Protein AF-A0A6P0Q374-F1 (afdb_monomer_lite)

Structure (mmCIF, N/CA/C/O backbone):
data_AF-A0A6P0Q374-F1
#
_entry.id   AF-A0A6P0Q374-F1
#
loop_
_atom_site.group_PDB
_atom_site.id
_atom_site.type_symbol
_atom_site.label_atom_id
_atom_site.label_alt_id
_atom_site.label_comp_id
_atom_site.label_asym_id
_atom_site.label_entity_id
_atom_site.label_seq_id
_atom_site.pdbx_PDB_ins_code
_atom_site.Cartn_x
_atom_site.Cartn_y
_atom_site.Cartn_z
_atom_site.occupancy
_atom_site.B_iso_or_equiv
_atom_site.auth_seq_id
_atom_site.auth_comp_id
_atom_site.auth_asym_id
_atom_site.auth_atom_id
_atom_site.pdbx_PDB_model_num
ATOM 1 N N . ASN A 1 1 ? 2.040 -20.670 -5.515 1.00 84.00 1 ASN A N 1
ATOM 2 C CA . ASN A 1 1 ? 2.122 -19.946 -6.806 1.00 84.00 1 ASN A CA 1
ATOM 3 C C . ASN A 1 1 ? 1.283 -18.681 -6.669 1.00 84.00 1 ASN A C 1
ATOM 5 O O . ASN A 1 1 ? 0.087 -18.826 -6.435 1.00 84.00 1 ASN A O 1
ATOM 9 N N . LEU A 1 2 ? 1.911 -17.500 -6.756 1.00 87.25 2 LEU A N 1
ATOM 10 C CA . LEU A 1 2 ? 1.288 -16.184 -6.539 1.00 87.25 2 LEU A CA 1
ATOM 11 C C . LEU A 1 2 ? 0.060 -15.948 -7.426 1.00 87.25 2 LEU A C 1
ATOM 13 O O . LEU A 1 2 ? -0.953 -15.478 -6.932 1.00 87.25 2 LEU A O 1
ATOM 17 N N . GLU A 1 3 ? 0.079 -16.396 -8.682 1.00 90.50 3 GLU A N 1
ATOM 18 C CA . GLU A 1 3 ? -1.065 -16.227 -9.595 1.00 90.50 3 GLU A CA 1
ATOM 19 C C . GLU A 1 3 ? -2.331 -16.928 -9.079 1.00 90.50 3 GLU A C 1
ATOM 21 O O . GLU A 1 3 ? -3.437 -16.402 -9.166 1.00 90.50 3 GLU A O 1
ATOM 26 N N . LYS A 1 4 ? -2.172 -18.114 -8.475 1.00 88.94 4 LYS A N 1
ATOM 27 C CA . LYS A 1 4 ? -3.297 -18.834 -7.859 1.00 88.94 4 LYS A CA 1
ATOM 28 C C . LYS A 1 4 ? -3.788 -18.137 -6.590 1.00 88.94 4 LYS A C 1
ATOM 30 O O . LYS A 1 4 ? -4.966 -18.253 -6.275 1.00 88.94 4 LYS A O 1
ATOM 35 N N . ALA A 1 5 ? -2.900 -17.473 -5.850 1.00 88.44 5 ALA A N 1
ATOM 36 C CA . ALA A 1 5 ? -3.276 -16.714 -4.661 1.00 88.44 5 ALA A CA 1
ATOM 37 C C . ALA A 1 5 ? -4.065 -15.459 -5.056 1.00 88.44 5 ALA A C 1
ATOM 39 O O . ALA A 1 5 ? -5.168 -15.277 -4.559 1.00 88.44 5 ALA A O 1
ATOM 40 N N . ILE A 1 6 ? -3.571 -14.690 -6.031 1.00 91.00 6 ILE A N 1
ATOM 41 C CA . ILE A 1 6 ? -4.254 -13.514 -6.590 1.00 91.00 6 ILE A CA 1
ATOM 42 C C . ILE A 1 6 ? -5.656 -13.886 -7.077 1.00 91.00 6 ILE A C 1
ATOM 44 O O . ILE A 1 6 ? -6.629 -13.281 -6.638 1.00 91.00 6 ILE A O 1
ATOM 48 N N . ALA A 1 7 ? -5.781 -14.939 -7.891 1.00 90.88 7 ALA A N 1
ATOM 49 C CA . ALA A 1 7 ? -7.083 -15.390 -8.381 1.00 90.88 7 ALA A CA 1
ATOM 50 C C . ALA A 1 7 ? -8.044 -15.774 -7.238 1.00 90.88 7 ALA A C 1
ATOM 52 O O . ALA A 1 7 ? -9.235 -15.470 -7.290 1.00 90.88 7 ALA A O 1
ATOM 53 N N . ARG A 1 8 ? -7.536 -16.419 -6.179 1.00 91.06 8 ARG A N 1
ATOM 54 C CA . ARG A 1 8 ? -8.344 -16.775 -5.002 1.00 91.06 8 ARG A CA 1
ATOM 55 C C . ARG A 1 8 ? -8.756 -15.557 -4.191 1.00 91.06 8 ARG A C 1
ATOM 57 O O . ARG A 1 8 ? -9.895 -15.515 -3.752 1.00 91.06 8 ARG A O 1
ATOM 64 N N . TYR A 1 9 ? -7.872 -14.583 -4.003 1.00 90.31 9 TYR A N 1
ATOM 65 C CA . TYR A 1 9 ? -8.195 -13.355 -3.278 1.00 90.31 9 TYR A CA 1
ATOM 66 C C . TYR A 1 9 ? -9.179 -12.477 -4.055 1.00 90.31 9 TYR A C 1
ATOM 68 O O . TYR A 1 9 ? -10.098 -11.923 -3.459 1.00 90.31 9 TYR A O 1
ATOM 76 N N . GLN A 1 10 ? -9.065 -12.411 -5.383 1.00 88.44 10 GLN A N 1
ATOM 77 C CA . GLN A 1 10 ? -10.063 -11.748 -6.228 1.00 88.44 10 GLN A CA 1
ATOM 78 C C . GLN A 1 10 ? -11.436 -12.420 -6.111 1.00 88.44 10 GLN A C 1
ATOM 80 O O . GLN A 1 10 ? -12.435 -11.731 -5.925 1.00 88.44 10 GLN A O 1
ATOM 85 N N . LEU A 1 11 ? -11.489 -13.757 -6.140 1.00 89.38 11 LEU A N 1
ATOM 86 C CA . LEU A 1 11 ? -12.736 -14.493 -5.924 1.00 89.38 11 LEU A CA 1
ATOM 87 C C . LEU A 1 11 ? -13.283 -14.278 -4.506 1.00 89.38 11 LEU A C 1
ATOM 89 O O . LEU A 1 11 ? -14.467 -14.002 -4.344 1.00 89.38 11 LEU A O 1
ATOM 93 N N . ALA A 1 12 ? -12.434 -14.348 -3.481 1.00 83.94 12 ALA A N 1
ATOM 94 C CA . ALA A 1 12 ? -12.835 -14.092 -2.101 1.00 83.94 12 ALA A CA 1
ATOM 95 C C . ALA A 1 12 ? -13.397 -12.673 -1.934 1.00 83.94 12 ALA A C 1
ATOM 97 O O . ALA A 1 12 ? -14.422 -12.518 -1.288 1.00 83.94 12 ALA A O 1
ATOM 98 N N . SER A 1 13 ? -1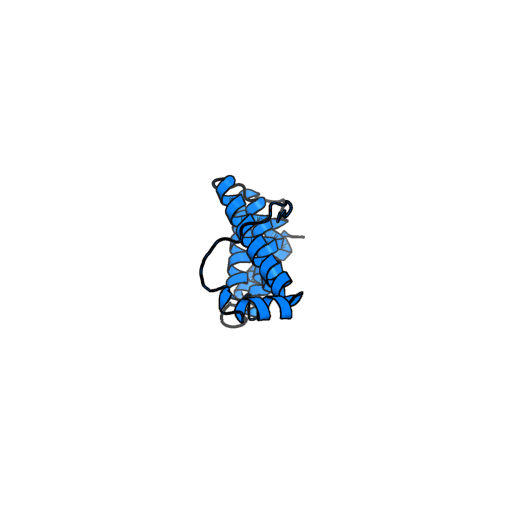2.826 -11.669 -2.609 1.00 83.81 13 SER A N 1
ATOM 99 C CA . SER A 1 13 ? -13.335 -10.285 -2.606 1.00 83.81 13 SER A CA 1
ATOM 100 C C . SER A 1 13 ? -14.704 -10.119 -3.281 1.00 83.81 13 SER A C 1
ATOM 102 O O . SER A 1 13 ? -15.336 -9.081 -3.117 1.00 83.81 13 SER A O 1
ATOM 104 N N . SER A 1 14 ? -15.154 -11.108 -4.064 1.00 82.56 14 SER A N 1
ATOM 105 C CA . SER A 1 14 ? -16.506 -11.126 -4.646 1.00 82.56 14 SER A CA 1
ATOM 106 C C . SER A 1 14 ? -17.553 -11.764 -3.727 1.00 82.56 14 SER A C 1
ATOM 108 O O . SER A 1 14 ? -18.744 -11.548 -3.926 1.00 82.56 14 SER A O 1
ATOM 110 N N . VAL A 1 15 ? -17.113 -12.542 -2.732 1.00 82.31 15 VAL A N 1
ATOM 111 C CA . VAL A 1 15 ? -17.977 -13.231 -1.758 1.00 82.31 15 VAL A CA 1
ATOM 112 C C . VAL A 1 15 ? -17.999 -12.470 -0.436 1.00 82.31 15 VAL A C 1
ATOM 114 O O . VAL A 1 15 ? -19.063 -12.178 0.097 1.00 82.31 15 VAL A O 1
ATOM 117 N N . TYR A 1 16 ? -16.820 -12.124 0.074 1.00 81.19 16 TYR A N 1
ATOM 118 C CA . TYR A 1 16 ? -16.646 -11.225 1.202 1.00 81.19 16 TYR A CA 1
ATOM 119 C C . TYR A 1 16 ? -16.670 -9.810 0.663 1.00 81.19 16 TYR A C 1
ATOM 121 O O . TYR A 1 16 ? -15.676 -9.338 0.125 1.00 81.19 16 TYR A O 1
ATOM 129 N N . THR A 1 17 ? -17.822 -9.159 0.731 1.00 85.38 17 THR A N 1
ATOM 130 C CA . THR A 1 17 ? -17.946 -7.745 0.382 1.00 85.38 17 THR A CA 1
ATOM 131 C C . THR A 1 17 ? -17.554 -6.892 1.587 1.00 85.38 17 THR A C 1
ATOM 133 O O . THR A 1 17 ? -17.617 -7.343 2.733 1.00 85.38 17 THR A O 1
ATOM 136 N N . GLN A 1 18 ? -17.187 -5.632 1.345 1.00 85.06 18 GLN A N 1
ATOM 137 C CA . GLN A 1 18 ? -16.899 -4.691 2.429 1.00 85.06 18 GLN A CA 1
ATOM 138 C C . GLN A 1 18 ? -18.095 -4.506 3.383 1.00 85.06 18 GLN A C 1
ATOM 140 O O . GLN A 1 18 ? -17.885 -4.259 4.565 1.00 85.06 18 GLN A O 1
ATOM 145 N N . SER A 1 19 ? -19.338 -4.613 2.896 1.00 86.38 19 SER A N 1
ATOM 146 C CA . SER A 1 19 ? -20.540 -4.432 3.721 1.00 86.38 19 SER A CA 1
ATOM 147 C C . SER A 1 19 ? -20.847 -5.636 4.601 1.00 86.38 19 SER A C 1
ATOM 149 O O . SER A 1 19 ? -21.251 -5.461 5.747 1.00 86.38 19 SER A O 1
ATOM 151 N N . ASP A 1 20 ? -20.675 -6.842 4.064 1.00 89.00 20 ASP A N 1
ATOM 152 C CA . ASP A 1 20 ? -21.165 -8.059 4.711 1.00 89.00 20 ASP A CA 1
ATOM 153 C C . ASP A 1 20 ? -20.089 -8.689 5.602 1.00 89.00 20 ASP A C 1
ATOM 155 O O . ASP A 1 20 ? -20.400 -9.271 6.640 1.00 89.00 20 ASP A O 1
ATOM 159 N N . PHE A 1 21 ? -18.819 -8.543 5.208 1.00 93.25 21 PHE A N 1
ATOM 160 C CA . PHE A 1 21 ? -17.660 -9.135 5.877 1.00 93.25 21 PHE A CA 1
ATOM 161 C C . PHE A 1 21 ? -16.474 -8.157 5.860 1.00 93.25 21 PHE A C 1
ATOM 163 O O . PHE A 1 21 ? -15.466 -8.414 5.195 1.00 93.25 21 PHE A O 1
ATOM 170 N N . PRO A 1 22 ? -16.581 -7.000 6.542 1.00 93.06 22 PRO A N 1
ATOM 171 C CA . PRO A 1 22 ? -15.601 -5.922 6.429 1.00 93.06 22 PRO A CA 1
ATOM 172 C C . PRO A 1 22 ? -14.181 -6.373 6.788 1.00 93.06 22 PRO A C 1
ATOM 174 O O . PRO A 1 22 ? -13.235 -6.038 6.076 1.00 93.06 22 PRO A O 1
ATOM 177 N N . ILE A 1 23 ? -14.026 -7.166 7.853 1.00 94.00 23 ILE A N 1
ATOM 178 C CA . ILE A 1 23 ? -12.717 -7.596 8.364 1.00 94.00 23 ILE A CA 1
ATOM 179 C C . ILE A 1 23 ? -12.069 -8.608 7.413 1.00 94.00 23 ILE A C 1
ATOM 181 O O . ILE A 1 23 ? -10.912 -8.442 7.028 1.00 94.00 23 ILE A O 1
ATOM 185 N N . GLU A 1 24 ? -12.804 -9.636 6.991 1.00 94.56 24 GLU A N 1
ATOM 186 C CA . GLU A 1 24 ? -12.323 -10.656 6.055 1.00 94.56 24 GLU A CA 1
ATOM 187 C C . GLU A 1 24 ? -12.032 -10.055 4.678 1.00 94.56 24 GLU A C 1
ATOM 189 O O . GLU A 1 24 ? -11.056 -10.432 4.016 1.00 94.56 24 GLU A O 1
ATOM 194 N N . TRP A 1 25 ? -12.847 -9.091 4.246 1.00 95.56 25 TRP A N 1
ATOM 195 C CA . TRP A 1 25 ? -12.599 -8.335 3.028 1.00 95.56 25 TRP A CA 1
ATOM 196 C C . TRP A 1 25 ? -11.309 -7.522 3.142 1.00 95.56 25 TRP A C 1
ATOM 198 O O . TRP A 1 25 ? -10.448 -7.644 2.271 1.00 95.56 25 TRP A O 1
ATOM 208 N N . ALA A 1 26 ? -11.111 -6.770 4.228 1.00 96.56 26 ALA A N 1
ATOM 209 C CA . ALA A 1 26 ? -9.890 -5.996 4.457 1.00 96.56 26 ALA A CA 1
ATOM 210 C C . ALA A 1 26 ? -8.642 -6.889 4.499 1.00 96.56 26 ALA A C 1
ATOM 212 O O . ALA A 1 26 ? -7.647 -6.599 3.835 1.00 96.56 26 ALA A O 1
ATOM 213 N N . GLN A 1 27 ? -8.725 -8.037 5.175 1.00 96.00 27 GLN A N 1
ATOM 214 C CA . GLN A 1 27 ? -7.655 -9.033 5.200 1.00 96.00 27 GLN A CA 1
ATOM 215 C C . GLN A 1 27 ? -7.339 -9.552 3.792 1.00 96.00 27 GLN A C 1
ATOM 217 O O . GLN A 1 27 ? -6.174 -9.706 3.410 1.00 96.00 27 GLN A O 1
ATOM 222 N N . THR A 1 28 ? -8.379 -9.813 2.998 1.00 95.81 28 THR A N 1
ATOM 223 C CA . THR A 1 28 ? -8.241 -10.248 1.605 1.00 95.81 28 THR A CA 1
ATOM 224 C C . THR A 1 28 ? -7.560 -9.173 0.760 1.00 95.81 28 THR A C 1
ATOM 226 O O . THR A 1 28 ? -6.669 -9.502 -0.022 1.00 95.81 28 THR A O 1
ATOM 229 N N . GLN A 1 29 ? -7.912 -7.899 0.949 1.00 97.81 29 GLN A N 1
ATOM 230 C CA . GLN A 1 29 ? -7.277 -6.775 0.263 1.00 97.81 29 GLN A CA 1
ATOM 231 C C . GLN A 1 29 ? -5.800 -6.622 0.659 1.00 97.81 29 GLN A C 1
ATOM 233 O O . GLN A 1 29 ? -4.950 -6.531 -0.224 1.00 97.81 29 GLN A O 1
ATOM 238 N N . THR A 1 30 ? -5.445 -6.714 1.945 1.00 97.69 30 THR A N 1
ATOM 239 C CA . THR A 1 30 ? -4.034 -6.683 2.380 1.00 97.69 30 THR A CA 1
ATOM 240 C C . THR A 1 30 ? -3.227 -7.830 1.765 1.00 97.69 30 THR A C 1
ATOM 242 O O . THR A 1 30 ? -2.120 -7.627 1.262 1.00 97.69 30 THR A O 1
ATOM 245 N N . ASN A 1 31 ? -3.787 -9.041 1.735 1.00 97.12 31 ASN A N 1
ATOM 246 C CA . ASN A 1 31 ? -3.132 -10.196 1.123 1.00 97.12 31 ASN A CA 1
ATOM 247 C C . ASN A 1 31 ? -2.983 -10.060 -0.398 1.00 97.12 31 ASN A C 1
ATOM 249 O O . ASN A 1 31 ? -1.964 -10.472 -0.958 1.00 97.12 31 ASN A O 1
ATOM 253 N N . LEU A 1 32 ? -3.982 -9.479 -1.065 1.00 96.69 32 LEU A N 1
ATOM 254 C CA . LEU A 1 32 ? -3.929 -9.172 -2.489 1.00 96.69 32 LEU A CA 1
ATOM 255 C C . LEU A 1 32 ? -2.847 -8.126 -2.782 1.00 96.69 32 LEU A C 1
ATOM 257 O O . LEU A 1 32 ? -2.066 -8.312 -3.715 1.00 96.69 32 LEU A O 1
ATOM 261 N N . GLY A 1 33 ? -2.748 -7.089 -1.947 1.00 97.94 33 GLY A N 1
ATOM 262 C CA . GLY A 1 33 ? -1.712 -6.068 -2.044 1.00 97.94 33 GLY A CA 1
ATOM 263 C C . GLY A 1 33 ? -0.308 -6.655 -1.931 1.00 97.94 33 GLY A C 1
ATOM 264 O O . GLY A 1 33 ? 0.520 -6.445 -2.813 1.00 97.94 33 GLY A O 1
ATOM 265 N N . ASN A 1 34 ? -0.069 -7.494 -0.919 1.00 97.88 34 ASN A N 1
ATOM 266 C CA . ASN A 1 34 ? 1.206 -8.203 -0.759 1.00 97.88 34 ASN A CA 1
ATOM 267 C C . ASN A 1 34 ? 1.520 -9.084 -1.975 1.00 97.88 34 ASN A C 1
ATOM 269 O O . ASN A 1 34 ? 2.628 -9.057 -2.505 1.00 97.88 34 ASN A O 1
ATOM 273 N N . ALA A 1 35 ? 0.529 -9.838 -2.459 1.00 97.19 35 ALA A N 1
ATOM 274 C CA . ALA A 1 35 ? 0.723 -10.720 -3.601 1.00 97.19 35 ALA A CA 1
ATOM 275 C C . ALA A 1 35 ? 1.102 -9.952 -4.875 1.00 97.19 35 ALA A C 1
ATOM 277 O O . ALA A 1 35 ? 1.931 -10.446 -5.637 1.00 97.19 35 ALA A O 1
ATOM 278 N N . TYR A 1 36 ? 0.532 -8.765 -5.102 1.00 98.12 36 TYR A N 1
ATOM 279 C CA . TYR A 1 36 ? 0.918 -7.898 -6.214 1.00 98.12 36 TYR A CA 1
ATOM 280 C C . TYR A 1 36 ? 2.293 -7.252 -6.007 1.00 98.12 36 TYR A C 1
ATOM 282 O O . TYR A 1 36 ? 3.103 -7.267 -6.937 1.00 98.12 36 TYR A O 1
ATOM 290 N N . SER A 1 37 ? 2.607 -6.784 -4.796 1.00 96.81 37 SER A N 1
ATOM 291 C CA . SER A 1 37 ? 3.938 -6.272 -4.443 1.00 96.81 37 SER A CA 1
ATOM 292 C C . SER A 1 37 ? 5.050 -7.301 -4.652 1.00 96.81 37 SER A C 1
ATOM 294 O O . SER A 1 37 ? 6.148 -6.923 -5.050 1.00 96.81 37 SER A O 1
ATOM 296 N N . ASP A 1 38 ? 4.779 -8.594 -4.480 1.00 96.00 38 ASP A N 1
ATOM 297 C CA . ASP A 1 38 ? 5.770 -9.666 -4.675 1.00 96.00 38 ASP A CA 1
ATOM 298 C C . ASP A 1 38 ? 5.755 -10.261 -6.092 1.00 96.00 38 ASP A C 1
ATOM 300 O O . ASP A 1 38 ? 6.601 -11.082 -6.465 1.00 96.00 38 ASP A O 1
ATOM 304 N N . ARG A 1 39 ? 4.777 -9.881 -6.920 1.00 95.06 39 ARG A N 1
ATOM 305 C CA . ARG A 1 39 ? 4.585 -10.478 -8.240 1.00 95.06 39 ARG A CA 1
ATOM 306 C C . ARG A 1 39 ? 5.677 -10.036 -9.216 1.00 95.06 39 ARG A C 1
ATOM 308 O O . ARG A 1 39 ? 5.785 -8.866 -9.583 1.00 95.06 39 ARG A O 1
ATOM 315 N N . ILE A 1 40 ? 6.437 -11.023 -9.698 1.00 92.25 40 ILE A N 1
ATOM 316 C CA . ILE A 1 40 ? 7.487 -10.860 -10.722 1.00 92.25 40 ILE A CA 1
ATOM 317 C C . ILE A 1 40 ? 6.905 -10.878 -12.148 1.00 92.25 40 ILE A C 1
ATOM 319 O O . ILE A 1 40 ? 7.487 -10.317 -13.070 1.00 92.25 40 ILE A O 1
ATOM 323 N N . ARG A 1 41 ? 5.763 -11.545 -12.355 1.00 90.88 41 ARG A N 1
ATOM 324 C CA . ARG A 1 41 ? 5.108 -11.653 -13.669 1.00 90.88 41 ARG A CA 1
ATOM 325 C C . ARG A 1 41 ? 4.296 -10.396 -13.994 1.00 90.88 41 ARG A C 1
ATOM 327 O O . ARG A 1 41 ? 3.709 -9.801 -13.096 1.00 90.88 41 ARG A O 1
ATOM 334 N N . GLY A 1 42 ? 4.172 -10.073 -15.282 1.00 92.19 42 GLY A N 1
ATOM 335 C CA . GLY A 1 42 ? 3.432 -8.896 -15.756 1.00 92.19 42 GLY A CA 1
ATOM 336 C C . GLY A 1 42 ? 4.254 -7.606 -15.703 1.00 92.19 42 GLY A C 1
ATOM 337 O O . GLY A 1 42 ? 5.463 -7.651 -15.483 1.00 92.19 42 GLY A O 1
ATOM 338 N N . ASP A 1 43 ? 3.600 -6.465 -15.926 1.00 96.69 43 ASP A N 1
ATOM 339 C CA . ASP A 1 43 ? 4.228 -5.152 -15.767 1.00 96.69 43 ASP A CA 1
ATOM 340 C C . ASP A 1 43 ? 4.411 -4.848 -14.273 1.00 96.69 43 ASP A C 1
ATOM 342 O O . ASP A 1 43 ? 3.448 -4.789 -13.505 1.00 96.69 43 ASP A O 1
ATOM 346 N N . ARG A 1 44 ? 5.664 -4.642 -13.850 1.00 96.88 44 ARG A N 1
ATOM 347 C CA . ARG A 1 44 ? 5.992 -4.304 -12.461 1.00 96.88 44 ARG A CA 1
ATOM 348 C C . ARG A 1 44 ? 5.313 -3.010 -12.022 1.00 96.88 44 ARG A C 1
ATOM 350 O O . ARG A 1 44 ? 4.895 -2.917 -10.872 1.00 96.88 44 ARG A O 1
ATOM 357 N N . ALA A 1 45 ? 5.203 -2.033 -12.919 1.00 97.44 45 ALA A N 1
ATOM 358 C CA . ALA A 1 45 ? 4.576 -0.760 -12.612 1.00 97.44 45 ALA A CA 1
ATOM 359 C C . ALA A 1 45 ? 3.079 -0.942 -12.327 1.00 97.44 45 ALA A C 1
ATOM 361 O O . ALA A 1 45 ? 2.583 -0.432 -11.330 1.00 97.44 45 ALA A O 1
ATOM 362 N N . GLU A 1 46 ? 2.379 -1.721 -13.152 1.00 98.00 46 GLU A N 1
ATOM 363 C CA . GLU A 1 46 ? 0.969 -2.061 -12.939 1.00 98.00 46 GLU A CA 1
ATOM 364 C C . GLU A 1 46 ? 0.746 -2.869 -11.655 1.00 98.00 46 GLU A C 1
ATOM 366 O O . GLU A 1 46 ? -0.152 -2.546 -10.882 1.00 98.00 46 GLU A O 1
ATOM 371 N N . ASN A 1 47 ? 1.591 -3.868 -11.382 1.00 97.94 47 ASN A N 1
ATOM 372 C CA . ASN A 1 47 ? 1.507 -4.646 -10.146 1.00 97.94 47 ASN A CA 1
ATOM 373 C C . ASN A 1 47 ? 1.608 -3.741 -8.903 1.00 97.94 47 ASN A C 1
ATOM 375 O O . ASN A 1 47 ? 0.861 -3.926 -7.948 1.00 97.94 47 ASN A O 1
ATOM 379 N N . LEU A 1 48 ? 2.495 -2.743 -8.914 1.00 98.38 48 LEU A N 1
ATOM 380 C CA . LEU A 1 48 ? 2.629 -1.803 -7.798 1.00 98.38 48 LEU A CA 1
ATOM 381 C C . LEU A 1 48 ? 1.397 -0.901 -7.636 1.00 98.38 48 LEU A C 1
ATOM 383 O O . LEU A 1 48 ? 0.980 -0.670 -6.505 1.00 98.38 48 LEU A O 1
ATOM 387 N N . GLU A 1 49 ? 0.767 -0.445 -8.725 1.00 98.56 49 GLU A N 1
ATOM 388 C CA . GLU A 1 49 ? -0.494 0.312 -8.623 1.00 98.56 49 GLU A CA 1
ATOM 389 C C . GLU A 1 49 ? -1.619 -0.543 -8.023 1.00 98.56 49 GLU A C 1
ATOM 391 O O . GLU A 1 49 ? -2.327 -0.087 -7.127 1.00 98.56 49 GLU A O 1
ATOM 396 N N . LEU A 1 50 ? -1.742 -1.803 -8.456 1.00 98.25 50 LEU A N 1
ATOM 397 C CA . LEU A 1 50 ? -2.731 -2.737 -7.908 1.00 98.25 50 LEU A CA 1
ATOM 398 C C . LEU A 1 50 ? -2.474 -3.035 -6.426 1.00 98.25 50 LEU A C 1
ATOM 400 O O . LEU A 1 50 ? -3.421 -3.185 -5.651 1.00 98.25 50 LEU A O 1
ATOM 404 N N . ALA A 1 51 ? -1.205 -3.104 -6.016 1.00 98.56 51 ALA A N 1
ATOM 405 C CA . ALA A 1 51 ? -0.844 -3.275 -4.616 1.00 98.56 51 ALA A CA 1
ATOM 406 C C . ALA A 1 51 ? -1.258 -2.069 -3.764 1.00 98.56 51 ALA A C 1
ATOM 408 O O . ALA A 1 51 ? -1.899 -2.239 -2.726 1.00 98.56 51 ALA A O 1
ATOM 409 N N . ILE A 1 52 ? -0.940 -0.857 -4.231 1.00 98.75 52 ILE A N 1
ATOM 410 C CA . ILE A 1 52 ? -1.314 0.407 -3.582 1.00 98.75 52 ILE A CA 1
ATOM 411 C C . ILE A 1 52 ? -2.833 0.493 -3.412 1.00 98.75 52 ILE A C 1
ATOM 413 O O . ILE A 1 52 ? -3.312 0.756 -2.310 1.00 98.75 52 ILE A O 1
ATOM 417 N N . GLU A 1 53 ? -3.592 0.219 -4.472 1.00 98.56 53 GLU A N 1
ATOM 418 C CA . GLU A 1 53 ? -5.057 0.239 -4.450 1.00 98.56 53 GLU A CA 1
ATOM 419 C C . GLU A 1 53 ? -5.629 -0.758 -3.429 1.00 98.56 53 GLU A C 1
ATOM 421 O O . GLU A 1 53 ? -6.540 -0.428 -2.667 1.00 98.56 53 GLU A O 1
ATOM 426 N N . ALA A 1 54 ? -5.079 -1.974 -3.372 1.00 98.38 54 ALA A N 1
ATOM 427 C CA . ALA A 1 54 ? -5.519 -2.994 -2.427 1.00 98.38 54 ALA A CA 1
ATOM 428 C C . ALA A 1 54 ? -5.218 -2.599 -0.968 1.00 98.38 54 ALA A C 1
ATOM 430 O O . ALA A 1 54 ? -6.083 -2.729 -0.103 1.00 98.38 54 ALA A O 1
ATOM 431 N N . PHE A 1 55 ? -4.039 -2.041 -0.678 1.00 98.69 55 PHE A N 1
ATOM 432 C CA . PHE A 1 55 ? -3.736 -1.549 0.671 1.00 98.69 55 PHE A CA 1
ATOM 433 C C . PHE A 1 55 ? -4.626 -0.368 1.075 1.00 98.69 55 PHE A C 1
ATOM 435 O O . PHE A 1 55 ? -5.131 -0.348 2.194 1.00 98.69 55 PHE A O 1
ATOM 442 N N . GLN A 1 56 ? -4.887 0.580 0.170 1.00 98.50 56 GLN A N 1
ATOM 443 C CA . GLN A 1 56 ? -5.814 1.689 0.429 1.00 98.50 56 GLN A CA 1
ATOM 444 C C . GLN A 1 56 ? -7.231 1.193 0.739 1.00 98.50 56 GLN A C 1
ATOM 446 O O . GLN A 1 56 ? -7.876 1.698 1.657 1.00 98.50 56 GLN A O 1
ATOM 451 N N . ARG A 1 57 ? -7.709 0.169 0.021 1.00 97.88 57 ARG A N 1
ATOM 452 C CA . ARG A 1 57 ? -8.991 -0.483 0.322 1.00 97.88 57 ARG A CA 1
ATOM 453 C C . ARG A 1 57 ? -9.004 -1.105 1.712 1.00 97.88 57 ARG A C 1
ATOM 455 O O . ARG A 1 57 ? -9.946 -0.861 2.460 1.00 97.88 57 ARG A O 1
ATOM 462 N N . ALA A 1 58 ? -7.967 -1.851 2.083 1.00 98.00 58 ALA A N 1
ATOM 463 C CA . ALA A 1 58 ? -7.867 -2.428 3.422 1.00 98.00 58 ALA A CA 1
ATOM 464 C C . ALA A 1 58 ? -7.892 -1.348 4.522 1.00 98.00 58 ALA A C 1
ATOM 466 O O . ALA A 1 58 ? -8.588 -1.515 5.520 1.00 98.00 58 ALA A O 1
ATOM 467 N N . LEU A 1 59 ? -7.227 -0.207 4.303 1.00 98.12 59 LEU A N 1
ATOM 468 C CA . LEU A 1 59 ? -7.212 0.939 5.226 1.00 98.12 59 LEU A CA 1
ATOM 469 C C . LEU A 1 59 ? -8.557 1.674 5.355 1.00 98.12 59 LEU A C 1
ATOM 471 O O . LEU A 1 59 ? -8.710 2.503 6.246 1.00 98.12 59 LEU A O 1
ATOM 475 N N . SER A 1 60 ? -9.544 1.382 4.501 1.00 97.19 60 SER A N 1
ATOM 476 C CA . SER A 1 60 ? -10.914 1.882 4.698 1.00 97.19 60 SER A CA 1
ATOM 477 C C . SER A 1 60 ? -11.687 1.123 5.784 1.00 97.19 60 SER A C 1
ATOM 479 O O . SER A 1 60 ? -12.746 1.579 6.206 1.00 97.19 60 SER A O 1
ATOM 481 N N . VAL A 1 61 ? -11.168 -0.027 6.228 1.00 97.38 61 VAL A N 1
ATOM 482 C CA . VAL A 1 61 ? -11.738 -0.848 7.307 1.00 97.38 61 VAL A CA 1
ATOM 483 C C . VAL A 1 61 ? -10.775 -0.935 8.481 1.00 97.38 61 VAL A C 1
ATOM 485 O O . VAL A 1 61 ? -11.177 -0.717 9.618 1.00 97.38 61 VAL A O 1
ATOM 488 N N . TYR A 1 62 ? -9.505 -1.249 8.221 1.00 96.81 62 TYR A N 1
ATOM 489 C CA . TYR A 1 62 ? -8.478 -1.173 9.247 1.00 96.81 62 TYR A CA 1
ATOM 490 C C . TYR A 1 62 ? -8.207 0.292 9.525 1.00 96.81 62 TYR A C 1
ATOM 492 O O . TYR A 1 62 ? -7.528 0.939 8.739 1.00 96.81 62 TYR A O 1
ATOM 500 N N . THR A 1 63 ? -8.768 0.810 10.611 1.00 95.38 63 THR A N 1
ATOM 501 C CA . THR A 1 63 ? -8.522 2.161 11.115 1.00 95.38 63 THR A CA 1
ATOM 502 C C . THR A 1 63 ? -7.495 2.109 12.242 1.00 95.38 63 THR A C 1
ATOM 504 O O . THR A 1 63 ? -7.272 1.066 12.860 1.00 95.38 63 THR A O 1
ATOM 507 N N . GLN A 1 64 ? -6.872 3.251 12.532 1.00 92.00 64 GLN A N 1
ATOM 508 C CA . GLN A 1 64 ? -5.947 3.378 13.658 1.00 92.00 64 GLN A CA 1
ATOM 509 C C . GLN A 1 64 ? -6.610 3.038 15.005 1.00 92.00 64 GLN A C 1
ATOM 511 O O . GLN A 1 64 ? -5.946 2.520 15.900 1.00 92.00 64 GLN A O 1
ATOM 516 N N . GLU A 1 65 ? -7.897 3.351 15.150 1.00 89.62 65 GLU A N 1
ATOM 517 C CA . GLU A 1 65 ? -8.653 3.228 16.399 1.00 89.62 65 GLU A CA 1
ATOM 518 C C . GLU A 1 65 ? -9.136 1.793 16.629 1.00 89.62 65 GLU A C 1
ATOM 520 O O . GLU A 1 65 ? -8.932 1.242 17.711 1.00 89.62 65 GLU A O 1
ATOM 525 N N . ASP A 1 66 ? -9.727 1.177 15.605 1.00 91.69 66 ASP A N 1
ATOM 526 C CA . ASP A 1 66 ? -10.382 -0.127 15.735 1.00 91.69 66 ASP A CA 1
ATOM 527 C C . ASP A 1 66 ? -9.403 -1.292 15.537 1.00 91.69 66 ASP A C 1
ATOM 529 O O . ASP A 1 66 ? -9.541 -2.342 16.166 1.00 91.69 66 ASP A O 1
ATOM 533 N N . PHE A 1 67 ? -8.396 -1.108 14.674 1.00 93.56 67 PHE A N 1
ATOM 534 C CA . PHE A 1 67 ? -7.452 -2.155 14.270 1.00 93.56 67 PHE A CA 1
ATOM 535 C C . PHE A 1 67 ? -6.013 -1.622 14.206 1.00 93.56 67 PHE A C 1
ATOM 537 O O . PHE A 1 67 ? -5.384 -1.639 13.144 1.00 93.56 67 PHE A O 1
ATOM 544 N N . PRO A 1 68 ? -5.452 -1.130 15.328 1.00 92.69 68 PRO A N 1
ATOM 545 C CA . PRO A 1 68 ? -4.167 -0.432 15.334 1.00 92.69 68 PRO A CA 1
ATOM 546 C C . PRO A 1 68 ? -3.024 -1.271 14.749 1.00 92.69 68 PRO A C 1
ATOM 548 O O . PRO A 1 68 ? -2.170 -0.739 14.044 1.00 92.69 68 PRO A O 1
ATOM 551 N N . MET A 1 69 ? -3.004 -2.583 14.998 1.00 92.56 69 MET A N 1
ATOM 552 C CA . MET A 1 69 ? -1.926 -3.456 14.526 1.00 92.56 69 MET A CA 1
ATOM 553 C C . MET A 1 69 ? -2.015 -3.714 13.020 1.00 92.56 69 MET A C 1
ATOM 555 O O . MET A 1 69 ? -1.020 -3.583 12.303 1.00 92.56 69 MET A O 1
ATOM 559 N N . GLU A 1 70 ? -3.205 -4.045 12.527 1.00 96.38 70 GLU A N 1
ATOM 560 C CA . GLU A 1 70 ? -3.479 -4.267 11.111 1.00 96.38 70 GLU A CA 1
ATOM 561 C C . GLU A 1 70 ? -3.306 -2.974 10.310 1.00 96.38 70 GLU A C 1
ATOM 563 O O . GLU A 1 70 ? -2.745 -3.001 9.211 1.00 96.38 70 GLU A O 1
ATOM 568 N N . TRP A 1 71 ? -3.712 -1.834 10.874 1.00 97.00 71 TRP A N 1
ATOM 569 C CA . TRP A 1 71 ? -3.505 -0.515 10.287 1.00 97.00 71 TRP A CA 1
ATOM 570 C C . TRP A 1 71 ? -2.015 -0.190 10.165 1.00 97.00 71 TRP A C 1
ATOM 572 O O . TRP A 1 71 ? -1.565 0.138 9.070 1.00 97.00 71 TRP A O 1
ATOM 582 N N . VAL A 1 72 ? -1.215 -0.372 11.226 1.00 96.25 72 VAL A N 1
ATOM 583 C CA . VAL A 1 72 ? 0.250 -0.173 11.185 1.00 96.25 72 VAL A CA 1
ATOM 584 C C . VAL A 1 72 ? 0.904 -1.0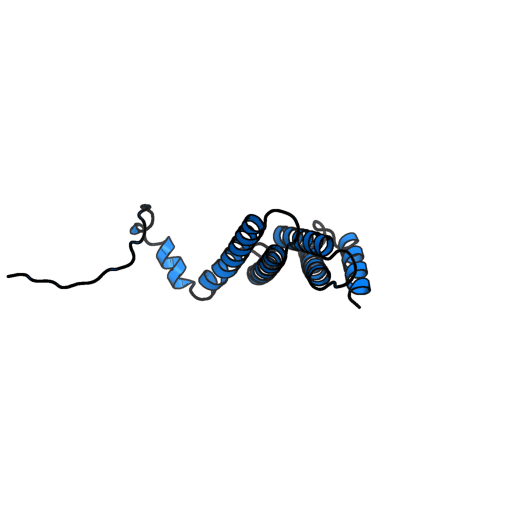59 10.128 1.00 96.25 72 VAL A C 1
ATOM 586 O O . VAL A 1 72 ? 1.734 -0.590 9.342 1.00 96.25 72 VAL A O 1
ATOM 589 N N . GLN A 1 73 ? 0.536 -2.341 10.085 1.00 97.00 73 GLN A N 1
ATOM 590 C CA . GLN A 1 73 ? 1.086 -3.280 9.112 1.00 97.00 73 GLN A CA 1
ATOM 591 C C . GLN A 1 73 ? 0.721 -2.879 7.678 1.00 97.00 73 GLN A C 1
ATOM 593 O O . GLN A 1 73 ? 1.578 -2.897 6.791 1.00 97.00 73 GLN A O 1
ATOM 598 N N . THR A 1 74 ? -0.532 -2.488 7.448 1.00 98.12 74 THR A N 1
ATOM 599 C CA . THR A 1 74 ? -1.025 -2.107 6.120 1.00 98.12 74 THR A CA 1
ATOM 600 C C . THR A 1 74 ? -0.422 -0.776 5.664 1.00 98.12 74 THR A C 1
ATOM 602 O O . THR A 1 74 ? 0.023 -0.681 4.522 1.00 98.12 74 THR A O 1
ATOM 605 N N . GLN A 1 75 ? -0.295 0.214 6.556 1.00 98.25 75 GLN A N 1
ATOM 606 C CA . GLN A 1 75 ? 0.413 1.474 6.294 1.00 98.25 75 GLN A CA 1
ATOM 607 C C . GLN A 1 75 ? 1.888 1.241 5.948 1.00 98.25 75 GLN A C 1
ATOM 609 O O . GLN A 1 75 ? 2.406 1.818 4.997 1.00 98.25 75 GLN A O 1
ATOM 614 N N . THR A 1 76 ? 2.564 0.338 6.663 1.00 98.12 76 THR A N 1
ATOM 615 C CA . THR A 1 76 ? 3.960 -0.020 6.363 1.00 98.12 76 THR A CA 1
ATOM 616 C C . THR A 1 76 ? 4.088 -0.617 4.958 1.00 98.12 76 THR A C 1
ATOM 618 O O . THR A 1 76 ? 4.985 -0.248 4.199 1.00 98.12 76 THR A O 1
ATOM 621 N N . ASN A 1 77 ? 3.171 -1.506 4.574 1.00 98.56 77 ASN A N 1
ATOM 622 C CA . ASN A 1 77 ? 3.189 -2.122 3.247 1.00 98.56 77 ASN A CA 1
ATOM 623 C C . ASN A 1 77 ? 2.850 -1.116 2.140 1.00 98.56 77 ASN A C 1
ATOM 625 O O . ASN A 1 77 ? 3.476 -1.143 1.080 1.00 98.56 77 ASN A O 1
ATOM 629 N N . LEU A 1 78 ? 1.922 -0.193 2.404 1.00 98.69 78 LEU A N 1
ATOM 630 C CA . LEU A 1 78 ? 1.610 0.917 1.510 1.00 98.69 78 LEU A CA 1
ATOM 631 C C . LEU A 1 78 ? 2.823 1.839 1.314 1.00 98.69 78 LEU A C 1
ATOM 633 O O . LEU A 1 78 ? 3.138 2.199 0.180 1.00 98.69 78 LEU A O 1
ATOM 637 N N . GLY A 1 79 ? 3.546 2.163 2.389 1.00 98.50 79 GLY A N 1
ATOM 638 C CA . GLY A 1 79 ? 4.775 2.953 2.328 1.00 98.50 79 GLY A CA 1
ATOM 639 C C . GLY A 1 79 ? 5.854 2.293 1.470 1.00 98.50 79 GLY A C 1
ATOM 640 O O . GLY A 1 79 ? 6.440 2.939 0.600 1.00 98.50 79 GLY A O 1
ATOM 641 N N . ASN A 1 80 ? 6.057 0.983 1.634 1.00 98.56 80 ASN A N 1
ATOM 642 C CA . ASN A 1 80 ? 6.966 0.210 0.784 1.00 98.56 80 ASN A CA 1
ATOM 643 C C . ASN A 1 80 ? 6.527 0.239 -0.690 1.00 98.56 80 ASN A C 1
ATOM 645 O O . ASN A 1 80 ? 7.345 0.495 -1.571 1.00 98.56 80 ASN A O 1
ATOM 649 N N . ALA A 1 81 ? 5.235 0.044 -0.968 1.00 98.50 81 ALA A N 1
ATOM 650 C CA . ALA A 1 81 ? 4.715 0.059 -2.334 1.00 98.50 81 ALA A CA 1
ATOM 651 C C . ALA A 1 81 ? 4.885 1.432 -3.008 1.00 98.50 81 ALA A C 1
ATOM 653 O O . ALA A 1 81 ? 5.285 1.494 -4.170 1.00 98.50 81 ALA A O 1
ATOM 654 N N . TYR A 1 82 ? 4.666 2.536 -2.283 1.00 98.75 82 TYR A N 1
ATOM 655 C CA . TYR A 1 82 ? 4.973 3.881 -2.781 1.00 98.75 82 TYR A CA 1
ATOM 656 C C . TYR A 1 82 ? 6.473 4.102 -2.989 1.00 98.75 82 TYR A C 1
ATOM 658 O O . TYR A 1 82 ? 6.871 4.668 -4.008 1.00 98.75 82 TYR A O 1
ATOM 666 N N . SER A 1 83 ? 7.314 3.612 -2.076 1.00 98.38 83 SER A N 1
ATOM 667 C CA . SER A 1 83 ? 8.770 3.669 -2.224 1.00 98.38 83 SER A CA 1
ATOM 668 C C . SER A 1 83 ? 9.260 2.899 -3.453 1.00 98.38 83 SER A C 1
ATOM 670 O O . SER A 1 83 ? 10.249 3.300 -4.060 1.00 98.38 83 SER A O 1
ATOM 672 N N . ASP A 1 84 ? 8.572 1.842 -3.871 1.00 98.06 84 ASP A N 1
ATOM 673 C CA . ASP A 1 84 ? 8.930 1.060 -5.059 1.00 98.06 84 ASP A CA 1
ATOM 674 C C . ASP A 1 84 ? 8.229 1.544 -6.336 1.00 98.06 84 ASP A C 1
ATOM 676 O O . ASP A 1 84 ? 8.601 1.142 -7.442 1.00 98.06 84 ASP A O 1
ATOM 680 N N . ARG A 1 85 ? 7.224 2.419 -6.205 1.00 98.38 85 ARG A N 1
ATOM 681 C CA . ARG A 1 85 ? 6.360 2.869 -7.299 1.00 98.38 85 ARG A CA 1
ATOM 682 C C . ARG A 1 85 ? 7.155 3.482 -8.452 1.00 98.38 85 ARG A C 1
ATOM 684 O O . ARG A 1 85 ? 7.928 4.428 -8.275 1.00 98.38 85 ARG A O 1
ATOM 691 N N . ILE A 1 86 ? 6.891 2.955 -9.649 1.00 98.19 86 ILE A N 1
ATOM 692 C CA . ILE A 1 86 ? 7.561 3.328 -10.904 1.00 98.19 86 ILE A CA 1
ATOM 693 C C . ILE A 1 86 ? 6.836 4.478 -11.616 1.00 98.19 86 ILE A C 1
ATOM 695 O O . ILE A 1 86 ? 7.481 5.312 -12.247 1.00 98.19 86 ILE A O 1
ATOM 699 N N . ARG A 1 87 ? 5.498 4.528 -11.545 1.00 97.69 87 ARG A N 1
ATOM 700 C CA . ARG A 1 87 ? 4.698 5.567 -12.212 1.00 97.69 87 ARG A CA 1
ATOM 701 C C . ARG A 1 87 ? 4.674 6.857 -11.398 1.00 97.69 87 ARG A C 1
ATOM 703 O O . ARG A 1 87 ? 4.687 6.833 -10.169 1.00 97.69 87 ARG A O 1
ATOM 710 N N . GLY A 1 88 ? 4.543 7.978 -12.103 1.00 95.94 88 GLY A N 1
ATOM 711 C CA . GLY A 1 88 ? 4.473 9.305 -11.498 1.00 95.94 88 GLY A CA 1
ATOM 712 C C . GLY A 1 88 ? 5.842 9.876 -11.137 1.00 95.94 88 GLY A C 1
ATOM 713 O O . GLY A 1 88 ? 6.881 9.355 -11.536 1.00 95.94 88 GLY A O 1
ATOM 714 N N . ASP A 1 89 ? 5.823 10.986 -10.407 1.00 97.94 89 ASP A N 1
ATOM 715 C CA . ASP A 1 89 ? 7.039 11.662 -9.970 1.00 97.94 89 ASP A CA 1
ATOM 716 C C . ASP A 1 89 ? 7.691 10.936 -8.783 1.00 97.94 89 ASP A C 1
ATOM 718 O O . ASP A 1 89 ? 7.027 10.569 -7.809 1.00 97.94 89 ASP A O 1
ATOM 722 N N . ARG A 1 90 ? 9.014 10.744 -8.854 1.00 96.69 90 ARG A N 1
ATOM 723 C CA . ARG A 1 90 ? 9.757 9.991 -7.838 1.00 96.69 90 ARG A CA 1
ATOM 724 C C . ARG A 1 90 ? 9.748 10.689 -6.482 1.00 96.69 90 ARG A C 1
ATOM 726 O O . ARG A 1 90 ? 9.623 10.001 -5.471 1.00 96.69 90 ARG A O 1
ATOM 733 N N . ALA A 1 91 ? 9.886 12.014 -6.449 1.00 97.81 91 ALA A N 1
ATOM 734 C CA . ALA A 1 91 ? 9.860 12.755 -5.194 1.00 97.81 91 ALA A CA 1
ATOM 735 C C . ALA A 1 91 ? 8.472 12.650 -4.560 1.00 97.81 91 ALA A C 1
ATOM 737 O O . ALA A 1 91 ? 8.367 12.327 -3.378 1.00 97.81 91 ALA A O 1
ATOM 738 N N . LYS A 1 92 ? 7.408 12.773 -5.364 1.00 98.25 92 LYS A N 1
ATOM 739 C CA . LYS A 1 92 ? 6.044 12.629 -4.856 1.00 98.25 92 LYS A CA 1
ATOM 740 C C . LYS A 1 92 ? 5.751 11.237 -4.301 1.00 98.25 92 LYS A C 1
ATOM 742 O O . LYS A 1 92 ? 5.104 11.111 -3.266 1.00 98.25 92 LYS A O 1
ATOM 747 N N . ASN A 1 93 ? 6.246 10.194 -4.960 1.00 98.06 93 ASN A N 1
ATOM 748 C CA . ASN A 1 93 ? 6.107 8.824 -4.470 1.00 98.06 93 ASN A CA 1
ATOM 749 C C . ASN A 1 93 ? 6.822 8.628 -3.122 1.00 98.06 93 ASN A C 1
ATOM 751 O O . ASN A 1 93 ? 6.281 7.983 -2.228 1.00 98.06 93 ASN A O 1
ATOM 755 N N . LEU A 1 94 ? 8.006 9.221 -2.945 1.00 98.06 94 LEU A N 1
ATOM 756 C CA . LEU A 1 94 ? 8.733 9.164 -1.676 1.00 98.06 94 LEU A CA 1
ATOM 757 C C . LEU A 1 94 ? 8.046 9.965 -0.564 1.00 98.06 94 LEU A C 1
ATOM 759 O O . LEU A 1 94 ? 8.028 9.502 0.571 1.00 98.06 94 LEU A O 1
ATOM 763 N N . GLU A 1 95 ? 7.441 11.115 -0.871 1.00 98.56 95 GLU A N 1
ATOM 764 C CA . GLU A 1 95 ? 6.623 11.861 0.097 1.00 98.56 95 GLU A CA 1
ATOM 765 C C . GLU A 1 95 ? 5.466 11.006 0.629 1.00 98.56 95 GLU A C 1
ATOM 767 O O . GLU A 1 95 ? 5.280 10.912 1.839 1.00 98.56 95 GLU A O 1
ATOM 772 N N . LEU A 1 96 ? 4.738 10.328 -0.266 1.00 98.44 96 LEU A N 1
ATOM 773 C CA . LEU A 1 96 ? 3.640 9.431 0.111 1.00 98.44 96 LEU A CA 1
ATOM 774 C C . LEU A 1 96 ? 4.131 8.233 0.937 1.00 98.44 96 LEU A C 1
ATOM 776 O O . LEU A 1 96 ? 3.464 7.810 1.880 1.00 98.44 96 LEU A O 1
ATOM 780 N N . ALA A 1 97 ? 5.309 7.693 0.609 1.00 98.19 97 ALA A N 1
ATOM 781 C CA . ALA A 1 97 ? 5.921 6.623 1.389 1.00 98.19 97 ALA A CA 1
ATOM 782 C C . ALA A 1 97 ? 6.259 7.083 2.815 1.00 98.19 97 ALA A C 1
ATOM 784 O O . ALA A 1 97 ? 5.929 6.399 3.784 1.00 98.19 97 ALA A O 1
ATOM 785 N N . ILE A 1 98 ? 6.883 8.258 2.945 1.00 98.19 98 ILE A N 1
ATOM 786 C CA . ILE A 1 98 ? 7.233 8.861 4.237 1.00 98.19 98 ILE A CA 1
ATOM 787 C C . ILE A 1 98 ? 5.978 9.093 5.074 1.00 98.19 98 ILE A C 1
ATOM 789 O O . ILE A 1 98 ? 5.969 8.735 6.250 1.00 98.19 98 ILE A O 1
ATOM 793 N N . GLU A 1 99 ? 4.921 9.638 4.475 1.00 98.00 99 GLU A N 1
ATOM 794 C CA . GLU A 1 99 ? 3.642 9.849 5.151 1.00 98.00 99 GLU A CA 1
ATOM 795 C C . GLU A 1 99 ? 3.087 8.530 5.710 1.00 98.00 99 GLU A C 1
ATOM 797 O O . GLU A 1 99 ? 2.796 8.441 6.903 1.00 98.00 99 GLU A O 1
ATOM 802 N N . ALA A 1 100 ? 3.030 7.470 4.899 1.00 97.44 100 ALA A N 1
ATOM 803 C CA . ALA A 1 100 ? 2.545 6.162 5.341 1.00 97.44 100 ALA A CA 1
ATOM 804 C C . ALA A 1 100 ? 3.391 5.569 6.491 1.00 97.44 100 ALA A C 1
ATOM 806 O O . ALA A 1 100 ? 2.850 5.038 7.465 1.00 97.44 100 ALA A O 1
ATOM 807 N N . PHE A 1 101 ? 4.721 5.706 6.447 1.00 96.81 101 PHE A N 1
ATOM 808 C CA . PHE A 1 101 ? 5.591 5.248 7.539 1.00 96.81 101 PHE A CA 1
ATOM 809 C C . PHE A 1 101 ? 5.452 6.082 8.818 1.00 96.81 101 PHE A C 1
ATOM 811 O O . PHE A 1 101 ? 5.534 5.534 9.924 1.00 96.81 101 PHE A O 1
ATOM 818 N N . GLN A 1 102 ? 5.234 7.393 8.695 1.00 95.06 102 GLN A N 1
ATOM 819 C CA . GLN A 1 102 ? 4.970 8.271 9.836 1.00 95.06 102 GLN A CA 1
ATOM 820 C C . GLN A 1 102 ? 3.652 7.899 10.514 1.00 95.06 102 GLN A C 1
ATOM 822 O O . GLN A 1 102 ? 3.618 7.761 11.739 1.00 95.06 102 GLN A O 1
ATOM 827 N N . GLN A 1 103 ? 2.608 7.646 9.721 1.00 93.44 103 GLN A N 1
ATOM 828 C CA . GLN A 1 103 ? 1.329 7.135 10.207 1.00 93.44 103 GLN A CA 1
ATOM 829 C C . GLN A 1 103 ? 1.544 5.838 11.002 1.00 93.44 103 GLN A C 1
ATOM 831 O O . GLN A 1 103 ? 1.227 5.795 12.190 1.00 93.44 103 GLN A O 1
ATOM 836 N N . ALA A 1 104 ? 2.213 4.836 10.424 1.00 91.56 104 ALA A N 1
ATOM 837 C CA . ALA A 1 104 ? 2.517 3.571 11.103 1.00 91.56 104 ALA A CA 1
ATOM 838 C C . ALA A 1 104 ? 3.324 3.736 12.413 1.00 91.56 104 ALA A C 1
ATOM 840 O O . ALA A 1 104 ? 3.097 3.026 13.394 1.00 91.56 104 ALA A O 1
ATOM 841 N N . SER A 1 105 ? 4.264 4.682 12.459 1.00 88.44 105 SER A N 1
ATOM 842 C CA . SER A 1 105 ? 5.122 4.905 13.634 1.00 88.44 105 SER A CA 1
ATOM 843 C C . SER A 1 105 ? 4.412 5.649 14.773 1.00 88.44 105 SER A C 1
ATOM 845 O O . SER A 1 105 ? 4.806 5.520 15.937 1.00 88.44 105 SER A O 1
ATOM 847 N N . SER A 1 106 ? 3.347 6.398 14.466 1.00 84.06 106 SER A N 1
ATOM 848 C CA . SER A 1 106 ? 2.572 7.138 15.469 1.00 84.06 106 SER A CA 1
ATOM 849 C C . SER A 1 106 ? 1.937 6.206 16.510 1.00 84.06 106 SER A C 1
ATOM 851 O O . SER A 1 106 ? 2.042 6.463 17.706 1.00 84.06 106 SER A O 1
ATOM 853 N N . VAL A 1 107 ? 1.396 5.063 16.077 1.00 77.38 107 VAL A N 1
ATOM 854 C CA . VAL A 1 107 ? 0.725 4.082 16.948 1.00 77.38 107 VAL A CA 1
ATOM 855 C C . VAL A 1 107 ? 1.694 3.386 17.886 1.00 77.38 107 VAL A C 1
ATOM 857 O O . VAL A 1 107 ? 1.373 3.233 19.060 1.00 77.38 107 VAL A O 1
ATOM 860 N N . ARG A 1 108 ? 2.887 3.003 17.407 1.00 65.62 108 ARG A N 1
ATOM 861 C CA . ARG A 1 108 ? 3.924 2.429 18.282 1.00 65.62 108 ARG A CA 1
ATOM 862 C C . ARG A 1 108 ? 4.270 3.396 19.403 1.00 65.62 108 ARG A C 1
ATOM 864 O O . ARG A 1 108 ? 4.293 3.012 20.559 1.00 65.62 108 ARG A O 1
ATOM 871 N N . THR A 1 109 ? 4.402 4.681 19.086 1.00 61.34 109 THR A N 1
ATOM 872 C CA . THR A 1 109 ? 4.648 5.712 20.102 1.00 61.34 109 THR A CA 1
ATOM 873 C C . THR A 1 109 ? 3.495 5.807 21.112 1.00 61.34 109 THR A C 1
ATOM 875 O O . THR A 1 109 ? 3.740 5.939 22.309 1.00 61.34 109 THR A O 1
ATOM 878 N N . THR A 1 110 ? 2.239 5.691 20.665 1.00 61.84 110 THR A N 1
ATOM 879 C CA . THR A 1 110 ? 1.061 5.716 21.550 1.00 61.84 110 THR A CA 1
ATOM 880 C C . THR A 1 110 ? 0.918 4.450 22.406 1.00 61.84 110 THR A C 1
ATOM 882 O O . THR A 1 110 ? 0.553 4.556 23.574 1.00 61.84 110 THR A O 1
ATOM 885 N N . GLN A 1 111 ? 1.203 3.266 21.856 1.00 61.75 111 GLN A N 1
ATOM 886 C CA . GLN A 1 111 ? 1.101 1.980 22.560 1.00 61.75 111 GLN A CA 1
ATOM 887 C C . GLN A 1 111 ? 2.292 1.713 23.489 1.00 61.75 111 GLN A C 1
ATOM 889 O O . GLN A 1 111 ? 2.089 1.215 24.595 1.00 61.75 111 GLN A O 1
ATOM 894 N N . ASP A 1 112 ? 3.508 2.068 23.070 1.00 58.22 112 ASP A N 1
ATOM 895 C CA . ASP A 1 112 ? 4.736 1.855 23.844 1.00 58.22 112 ASP A CA 1
ATOM 896 C C . ASP A 1 112 ? 4.912 2.926 24.935 1.00 58.22 112 ASP A C 1
ATOM 898 O O . ASP A 1 112 ? 5.496 2.655 25.985 1.00 58.22 112 ASP A O 1
ATOM 902 N N . PHE A 1 113 ? 4.350 4.130 24.740 1.00 57.22 113 PHE A N 1
ATOM 903 C CA . PHE A 1 113 ? 4.379 5.215 25.730 1.00 57.22 113 PHE A CA 1
ATOM 904 C C . PHE A 1 113 ? 3.004 5.867 25.995 1.00 57.22 113 PHE A C 1
ATOM 906 O O . PHE A 1 113 ? 2.868 7.092 25.868 1.00 57.22 113 PHE A O 1
ATOM 913 N N . PRO A 1 114 ? 1.987 5.116 26.471 1.00 56.50 114 PRO A N 1
ATOM 914 C CA . PRO A 1 114 ? 0.645 5.663 26.699 1.00 56.50 114 PRO A CA 1
ATOM 915 C C . PRO A 1 114 ? 0.641 6.805 27.724 1.00 56.50 114 PRO A C 1
ATOM 917 O O . PRO A 1 114 ? -0.083 7.787 27.574 1.00 56.50 114 PRO A O 1
ATOM 920 N N . MET A 1 115 ? 1.491 6.712 28.757 1.00 54.12 115 MET A N 1
ATOM 921 C CA . MET A 1 115 ? 1.591 7.735 29.806 1.00 54.12 115 MET A CA 1
ATOM 922 C C . MET A 1 115 ? 2.245 9.032 29.320 1.00 54.12 115 MET A C 1
ATOM 924 O O . MET A 1 115 ? 1.812 10.104 29.731 1.00 54.12 115 MET A O 1
ATOM 928 N N . ALA A 1 116 ? 3.249 8.970 28.440 1.00 54.88 116 ALA A N 1
ATOM 929 C CA . ALA A 1 116 ? 3.906 10.176 27.929 1.00 54.88 116 ALA A CA 1
ATOM 930 C C . ALA A 1 116 ? 2.987 10.948 26.968 1.00 54.88 116 ALA A C 1
ATOM 932 O O . ALA A 1 116 ? 2.929 12.174 27.029 1.00 54.88 116 ALA A O 1
ATOM 933 N N . TRP A 1 117 ? 2.215 10.232 26.142 1.00 56.06 117 TRP A N 1
ATOM 934 C CA . TRP A 1 117 ? 1.230 10.826 25.234 1.00 56.06 117 TRP A CA 1
ATOM 935 C C . TRP A 1 117 ? 0.007 11.406 25.967 1.00 56.06 117 TRP A C 1
ATOM 937 O O . TRP A 1 117 ? -0.491 12.476 25.618 1.00 56.06 117 TRP A O 1
ATOM 947 N N . ALA A 1 118 ? -0.455 10.746 27.036 1.00 55.94 118 ALA A N 1
ATOM 948 C CA . ALA A 1 118 ? -1.502 11.295 27.896 1.00 55.94 118 ALA A CA 1
ATOM 9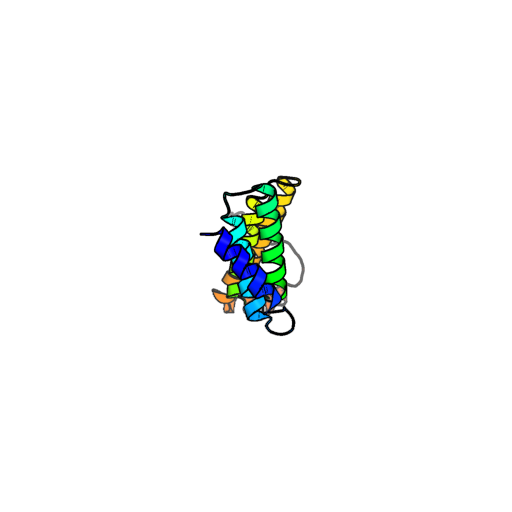49 C C . ALA A 1 118 ? -1.049 12.597 28.584 1.00 55.94 118 ALA A C 1
ATOM 951 O O . ALA A 1 118 ? -1.822 13.551 28.658 1.00 55.94 118 ALA A O 1
ATOM 952 N N . MET A 1 119 ? 0.215 12.667 29.023 1.00 56.12 119 MET A N 1
ATOM 953 C CA . MET A 1 119 ? 0.788 13.864 29.648 1.00 56.12 119 MET A CA 1
ATOM 954 C C . MET A 1 119 ? 0.992 15.029 28.668 1.00 56.12 119 MET A C 1
ATOM 956 O O . MET A 1 119 ? 0.855 16.181 29.078 1.00 56.12 119 MET A O 1
ATOM 960 N N . THR A 1 120 ? 1.295 14.778 27.387 1.00 57.00 120 THR A N 1
ATOM 961 C CA . THR A 1 120 ? 1.429 15.850 26.380 1.00 57.00 120 THR A CA 1
ATOM 962 C C . THR A 1 120 ? 0.086 16.466 25.985 1.00 57.00 120 THR A C 1
ATOM 964 O O . THR A 1 120 ? 0.036 17.669 25.741 1.00 57.00 120 THR A O 1
ATOM 967 N N . GLN A 1 121 ? -0.998 15.684 25.976 1.00 57.09 121 GLN A N 1
ATOM 968 C CA . GLN A 1 121 ? -2.366 16.163 25.720 1.00 57.09 121 GLN A CA 1
ATOM 969 C C . GLN A 1 121 ? -2.995 16.853 26.945 1.00 57.09 121 GLN A C 1
ATOM 971 O O . GLN A 1 121 ? -3.761 17.803 26.800 1.00 57.09 121 GLN A O 1
ATOM 976 N N . SER A 1 122 ? -2.667 16.416 28.166 1.00 51.38 122 SER A N 1
ATOM 977 C CA . SER A 1 122 ? -3.231 16.988 29.397 1.00 51.38 122 SER A CA 1
ATOM 978 C C . SER A 1 122 ? -2.516 18.246 29.894 1.00 51.38 122 SER A C 1
ATOM 980 O O . SER A 1 122 ? -2.942 18.822 30.894 1.00 51.38 122 SER A O 1
ATOM 982 N N . ASN A 1 123 ? -1.406 18.651 29.270 1.00 45.22 123 ASN A N 1
ATOM 983 C CA . ASN A 1 123 ? -0.640 19.806 29.720 1.00 45.22 123 ASN A CA 1
ATOM 984 C C . ASN A 1 123 ? -1.092 21.072 28.963 1.00 45.22 123 ASN A C 1
ATOM 986 O O . ASN A 1 123 ? -0.716 21.253 27.802 1.00 45.22 123 ASN A O 1
ATOM 990 N N . PRO A 1 124 ? -1.859 21.988 29.589 1.00 53.81 124 PRO A N 1
ATOM 991 C CA . PRO A 1 124 ? -2.406 23.175 28.920 1.00 53.81 124 PRO A CA 1
ATOM 992 C C . PRO A 1 124 ? -1.336 24.139 28.381 1.00 53.81 124 PRO A C 1
ATOM 994 O O . PRO A 1 124 ? -1.663 25.055 27.631 1.00 53.81 124 PRO A O 1
ATOM 997 N N . GLN A 1 125 ? -0.059 23.941 28.724 1.00 48.81 125 GLN A N 1
ATOM 998 C CA . GLN A 1 125 ? 1.051 24.750 28.220 1.00 48.81 125 GLN A CA 1
ATOM 999 C C . GLN A 1 125 ? 1.427 24.448 26.760 1.00 48.81 125 GLN A C 1
ATOM 1001 O O . GLN A 1 125 ? 2.011 25.312 26.114 1.00 48.81 125 GLN A O 1
ATOM 1006 N N . ASN A 1 126 ? 1.077 23.275 26.214 1.00 52.78 126 ASN A N 1
ATOM 1007 C CA . ASN A 1 126 ? 1.496 22.879 24.861 1.00 52.78 126 ASN A CA 1
ATOM 1008 C C . ASN A 1 126 ? 0.469 23.213 23.756 1.00 52.78 126 ASN A C 1
ATOM 1010 O O . ASN A 1 126 ? 0.720 22.957 22.583 1.00 52.78 126 ASN A O 1
ATOM 1014 N N . ASN A 1 127 ? -0.674 23.818 24.113 1.00 48.19 127 ASN A N 1
ATOM 1015 C CA . ASN A 1 127 ? -1.710 24.286 23.177 1.00 48.19 127 ASN A CA 1
ATOM 1016 C C . ASN A 1 127 ? -1.457 25.718 22.645 1.00 48.19 127 ASN A C 1
ATOM 1018 O O . ASN A 1 127 ? -2.335 26.351 22.064 1.00 48.19 127 ASN A O 1
ATOM 1022 N N . LEU A 1 128 ? -0.267 26.275 22.869 1.00 41.34 128 LEU A N 1
ATOM 1023 C CA . LEU A 1 128 ? 0.115 27.599 22.378 1.00 41.34 128 LEU A CA 1
ATOM 1024 C C . LEU A 1 128 ? 1.244 27.414 21.369 1.00 41.34 128 LEU A C 1
ATOM 1026 O O . LEU A 1 128 ? 2.409 27.431 21.744 1.00 41.34 128 LEU A O 1
ATOM 1030 N N . GLY A 1 129 ? 0.872 27.165 20.110 1.00 44.88 129 GLY A N 1
ATOM 1031 C CA . GLY A 1 129 ? 1.754 26.802 18.997 1.00 44.88 129 GLY A CA 1
ATOM 1032 C C . GLY A 1 129 ? 3.029 27.638 18.857 1.00 44.88 129 GLY A C 1
ATOM 1033 O O . GLY A 1 129 ? 3.089 28.568 18.056 1.00 44.88 129 GLY A O 1
ATOM 1034 N N . LEU A 1 130 ? 4.080 27.245 19.572 1.00 37.97 130 LEU A N 1
ATOM 1035 C CA . LEU A 1 130 ? 5.431 27.754 19.405 1.00 37.97 130 LEU A CA 1
ATOM 1036 C C . LEU A 1 130 ? 6.383 26.575 19.185 1.00 37.97 130 LEU A C 1
ATOM 1038 O O . LEU A 1 130 ? 6.247 25.541 19.841 1.00 37.97 130 LEU A O 1
ATOM 1042 N N . PRO A 1 131 ? 7.328 26.699 18.238 1.00 39.78 131 PRO A N 1
ATOM 1043 C CA . PRO A 1 131 ? 8.176 25.591 17.850 1.00 39.78 131 PRO A CA 1
ATOM 1044 C C . PRO A 1 131 ? 9.147 25.255 18.981 1.00 39.78 131 PRO A C 1
ATOM 1046 O O . PRO A 1 131 ? 9.755 26.137 19.590 1.00 39.78 131 PRO A O 1
ATOM 1049 N N . ILE A 1 132 ? 9.297 23.956 19.235 1.00 49.81 132 ILE A N 1
ATOM 1050 C CA . ILE A 1 132 ? 10.270 23.394 20.168 1.00 49.81 132 ILE A CA 1
ATOM 1051 C C . ILE A 1 132 ? 11.663 23.735 19.617 1.00 49.81 132 ILE A C 1
ATOM 1053 O O . ILE A 1 132 ? 12.156 23.072 18.708 1.00 49.81 132 ILE A O 1
ATOM 1057 N N . MET A 1 133 ? 12.282 24.813 20.105 1.00 40.62 133 MET A N 1
ATOM 1058 C CA . MET A 1 133 ? 13.679 25.107 19.790 1.00 40.62 133 MET A CA 1
ATOM 1059 C C . MET A 1 133 ? 14.556 24.114 20.548 1.00 40.62 133 MET A C 1
ATOM 1061 O O . MET A 1 133 ? 14.732 24.211 21.761 1.00 40.62 133 MET A O 1
ATOM 1065 N N . THR A 1 134 ? 15.083 23.139 19.816 1.00 49.41 134 THR A N 1
ATOM 1066 C CA . THR A 1 134 ? 16.132 22.240 20.286 1.00 49.41 134 T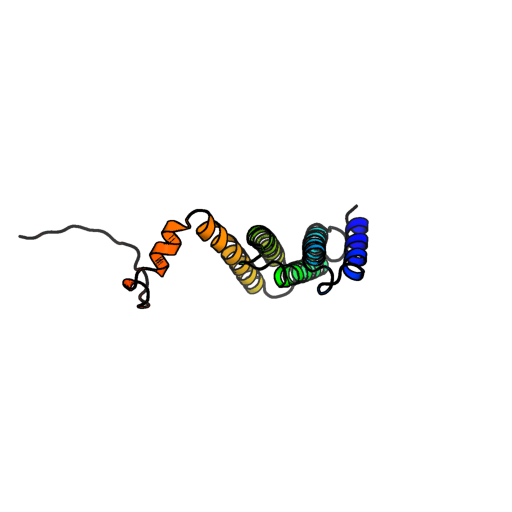HR A CA 1
ATOM 1067 C C . THR A 1 134 ? 17.398 23.032 20.620 1.00 49.41 134 THR A C 1
ATOM 1069 O O 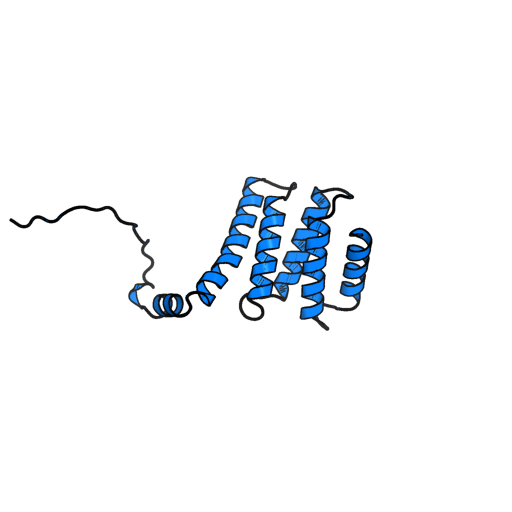. THR A 1 134 ? 17.884 23.820 19.813 1.00 49.41 134 THR A O 1
ATOM 1072 N N . GLU A 1 135 ? 17.868 22.799 21.842 1.00 49.28 135 GLU A N 1
ATOM 1073 C CA . GLU A 1 135 ? 19.083 23.228 22.542 1.00 49.28 135 GLU A CA 1
ATOM 1074 C C . GLU A 1 135 ? 20.243 23.860 21.749 1.00 49.28 135 GLU A C 1
ATOM 1076 O O . GLU A 1 135 ? 20.726 23.332 20.751 1.00 49.28 135 GLU A O 1
ATOM 1081 N N . SER A 1 136 ? 20.840 24.900 22.347 1.00 39.38 136 SER A N 1
ATOM 1082 C CA . SER A 1 136 ? 22.295 25.105 22.349 1.00 39.38 136 SER A CA 1
ATOM 1083 C C . SER A 1 136 ? 22.732 25.859 23.613 1.00 39.38 136 SER A C 1
ATOM 1085 O O . SER A 1 136 ? 22.562 27.065 23.737 1.00 39.38 136 SER A O 1
ATOM 1087 N N . VAL A 1 137 ? 23.214 25.065 24.572 1.00 42.75 137 VAL A N 1
ATOM 1088 C CA . VAL A 1 137 ? 24.345 25.239 25.503 1.00 42.75 137 VAL A CA 1
ATOM 1089 C C . VAL A 1 137 ? 24.892 26.663 25.779 1.00 42.75 137 VAL A C 1
ATOM 1091 O O . VAL A 1 137 ? 25.217 27.408 24.865 1.00 42.75 137 VAL A O 1
ATOM 1094 N N . VAL A 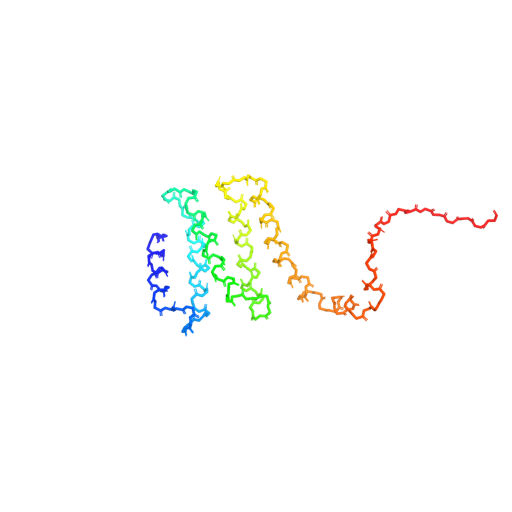1 138 ? 25.179 26.923 27.068 1.00 40.44 138 VAL A N 1
ATOM 1095 C CA . VAL A 1 138 ? 26.460 27.442 27.629 1.00 40.44 138 VAL A CA 1
ATOM 1096 C C . VAL A 1 138 ? 26.276 28.572 28.665 1.00 40.44 138 VAL A C 1
ATOM 1098 O O . VAL A 1 138 ? 26.133 29.742 28.339 1.00 40.44 138 VAL A O 1
ATOM 1101 N N . ILE A 1 139 ? 26.426 28.154 29.929 1.00 40.19 139 ILE A N 1
ATOM 1102 C CA . ILE A 1 139 ? 27.202 28.768 31.027 1.00 40.19 139 ILE A CA 1
ATOM 1103 C C . ILE A 1 139 ? 26.737 30.124 31.577 1.00 40.19 139 ILE A C 1
ATOM 1105 O O . ILE A 1 139 ? 26.869 31.186 30.977 1.00 40.19 139 ILE A O 1
ATOM 1109 N N . GLY A 1 140 ? 26.320 30.074 32.843 1.00 43.56 140 GLY A N 1
ATOM 1110 C CA . GLY A 1 140 ? 26.133 31.252 33.670 1.00 43.56 140 GLY A CA 1
ATOM 1111 C C . GLY A 1 140 ? 27.434 31.975 34.012 1.00 43.56 140 GLY A C 1
ATOM 1112 O O . GLY A 1 140 ? 28.484 31.367 34.185 1.00 43.56 140 GLY A O 1
ATOM 1113 N N . LYS A 1 141 ? 27.309 33.282 34.233 1.00 40.59 141 LYS A N 1
ATOM 1114 C CA . LYS A 1 141 ? 28.088 34.031 35.221 1.00 40.59 141 LYS A CA 1
ATOM 1115 C C . LYS A 1 141 ? 27.232 35.192 35.729 1.00 40.59 141 LYS A C 1
ATOM 1117 O O . LYS A 1 141 ? 26.905 36.104 34.981 1.00 40.59 141 LYS A O 1
ATOM 1122 N N . ARG A 1 142 ? 26.883 35.142 37.016 1.00 39.81 142 ARG A N 1
ATOM 1123 C CA . ARG A 1 142 ? 26.767 36.330 37.868 1.00 39.81 142 ARG A CA 1
ATOM 1124 C C . ARG A 1 142 ? 28.100 36.437 38.599 1.00 39.81 142 ARG A C 1
ATOM 1126 O O . ARG A 1 142 ? 28.363 35.549 39.404 1.00 39.81 142 ARG A O 1
ATOM 1133 N N . ILE A 1 143 ? 28.928 37.425 38.260 1.00 47.50 143 ILE A N 1
ATOM 1134 C CA . ILE A 1 143 ? 29.352 38.546 39.123 1.00 47.50 143 ILE A CA 1
ATOM 1135 C C . ILE A 1 143 ? 29.794 39.673 38.191 1.00 47.50 143 ILE A C 1
ATOM 1137 O O . ILE A 1 143 ? 30.528 39.347 37.230 1.00 47.50 143 ILE A O 1
#

Secondary structure (DSSP, 8-state):
-HHHHHHHHHHHHHHS-TTT-HHHHHHHHHHHHHHHHT--SS-HHHHHHHHHHHHHHHTTTS-TTT-HHHHHHHHHHHHHHHHH--SS-HHHHHHHHHHHHHHHHHHHHHHH-HHHHHHHHS-GGGGS---------------

Foldseek 3Di:
DLVVLLVVLVVQCVVQDCVPNVQSNLVSLQSNLVSLCPDPDDDNQVSLVSSLVSLVSSCVRCDCPPNVPSLLVSLQSNLVSLCVHDDDDNVVSNVSSVVSNVSSVVSCCCVVCVPVVVVCVPDPVNVPDDDDPDDDDDDDDDD

Radius of gyration: 20.89 Å; chains: 1; bounding box: 50×58×55 Å

pLDDT: mean 83.3, std 20.13, range [37.97, 98.75]

Sequence (143 aa):
NLEKAIARYQLASSVYTQSDFPIEWAQTQTNLGNAYSDRIRGDRAENLELAIEAFQRALSVYTQEDFPMEWVQTQTNLGNAYSDRIRGDRAKNLELAIEAFQQASSVRTTQDFPMAWAMTQSNPQNNLGLPIMTESVVIGKRI